Protein AF-B1PID8-F1 (afdb_monomer_lite)

Organism: Cupressus sempervirens (NCBI:txid13469)

Sequence (121 aa):
ITVATVIGHKRNSAGCGSVGLLGIAWSFGGMIFVLVYCTAGISGGHINPAVTFGLFLARKVSFPRAVLYMVAQCLGAICGCGLVKAFQKSFYDRYGGGANTVAPGYSKGVGLGAEIIGTFV

InterPro domains:
  IPR000425 Major intrinsic protein [PF00230] (2-121)
  IPR000425 Major intrinsic protein [PR00783] (28-52)
  IPR000425 Major intrinsic protein [PR00783] (65-84)
  IPR000425 Major intrinsic protein [PR00783] (114-121)
  IPR022357 Major intrinsic protein, conserved site [PS00221] (46-54)
  IPR023271 Aquaporin-like [G3DSA:1.20.1080.10] (1-121)
  IPR023271 Aquaporin-like [SSF81338] (5-121)
  IPR034294 Aquaporin transporter [PTHR45687] (1-121)

Secondary structure (DSSP, 8-state):
-HHHHHHHTTT--SSS---HHHHHHHHHHHHHHHHHHHHHHHH-S--SHHHHHHHHHTTSS-HHHHHHHHHHHHHHHHHHHHHHHHHSHHHHHHHTTT---PPTT--HHHHHHHHHHHHH-

Radius of gyration: 16.65 Å; chains: 1; bounding box: 34×33×44 Å

Structure (mmCIF, N/CA/C/O backbone):
data_AF-B1PID8-F1
#
_entry.id   AF-B1PID8-F1
#
loop_
_atom_site.group_PDB
_atom_site.id
_atom_site.type_symbol
_atom_site.label_atom_id
_atom_site.label_alt_id
_atom_site.label_comp_id
_atom_site.label_asym_id
_atom_site.label_entity_id
_atom_site.label_seq_id
_atom_site.pdbx_PDB_ins_code
_atom_site.Cartn_x
_atom_site.Cartn_y
_atom_site.Cartn_z
_atom_site.occupancy
_atom_site.B_iso_or_equiv
_atom_site.auth_seq_id
_atom_site.auth_comp_id
_atom_site.auth_asym_id
_atom_site.auth_atom_id
_atom_site.pdbx_PDB_model_num
ATOM 1 N N . ILE A 1 1 ? 3.678 10.555 -10.053 1.00 40.53 1 ILE A N 1
ATOM 2 C CA . ILE A 1 1 ? 5.141 10.464 -10.306 1.00 40.53 1 ILE A CA 1
ATOM 3 C C . ILE A 1 1 ? 5.637 9.041 -10.041 1.00 40.53 1 ILE A C 1
ATOM 5 O O . ILE A 1 1 ? 6.083 8.401 -10.978 1.00 40.53 1 ILE A O 1
ATOM 9 N N . THR A 1 2 ? 5.413 8.496 -8.841 1.00 38.69 2 THR A N 1
ATOM 10 C CA . THR A 1 2 ? 5.673 7.100 -8.422 1.00 38.69 2 THR A CA 1
ATOM 11 C C . THR A 1 2 ? 5.342 6.032 -9.470 1.00 38.69 2 THR A C 1
ATOM 13 O O . THR A 1 2 ? 6.167 5.181 -9.788 1.00 38.69 2 THR A O 1
ATOM 16 N N . VAL A 1 3 ? 4.140 6.083 -10.051 1.00 42.28 3 VAL A N 1
ATOM 17 C CA . VAL A 1 3 ? 3.667 4.999 -10.922 1.00 42.28 3 VAL A CA 1
ATOM 18 C C . VAL A 1 3 ? 4.274 5.061 -12.326 1.00 42.28 3 VAL A C 1
ATOM 20 O O . VAL A 1 3 ? 4.613 4.022 -12.884 1.00 42.28 3 VAL A O 1
ATOM 23 N N . ALA A 1 4 ? 4.536 6.262 -12.852 1.00 41.88 4 ALA A N 1
ATOM 24 C CA . ALA A 1 4 ? 5.321 6.422 -14.079 1.00 41.88 4 ALA A CA 1
ATOM 25 C C . ALA A 1 4 ? 6.755 5.889 -13.895 1.00 41.88 4 ALA A C 1
ATOM 27 O O . ALA A 1 4 ? 7.332 5.338 -14.827 1.00 41.88 4 ALA A O 1
ATOM 28 N N . THR A 1 5 ? 7.302 5.972 -12.678 1.00 50.28 5 THR A N 1
ATOM 29 C CA . THR A 1 5 ? 8.612 5.406 -12.350 1.00 50.28 5 THR A CA 1
ATOM 30 C C . THR A 1 5 ? 8.606 3.879 -12.277 1.00 50.28 5 THR A C 1
ATOM 32 O O . THR A 1 5 ? 9.480 3.249 -12.867 1.00 50.28 5 THR A O 1
ATOM 35 N N . VAL A 1 6 ? 7.644 3.266 -11.576 1.00 50.28 6 VAL A N 1
ATOM 36 C CA . VAL A 1 6 ? 7.546 1.794 -11.477 1.00 50.28 6 VAL A CA 1
ATOM 37 C C . VAL A 1 6 ? 7.328 1.178 -12.862 1.00 50.28 6 VAL A C 1
ATOM 39 O O . VAL A 1 6 ? 7.954 0.176 -13.203 1.00 50.28 6 VAL A O 1
ATOM 42 N N . ILE A 1 7 ? 6.502 1.823 -13.690 1.00 52.69 7 ILE A N 1
ATOM 43 C CA . ILE A 1 7 ? 6.244 1.423 -15.079 1.00 52.69 7 ILE A CA 1
ATOM 44 C C . ILE A 1 7 ? 7.475 1.703 -15.966 1.00 52.69 7 ILE A C 1
ATOM 46 O O . ILE A 1 7 ? 7.789 0.912 -16.845 1.00 52.69 7 ILE A O 1
ATOM 50 N N . GLY A 1 8 ? 8.237 2.772 -15.718 1.00 46.19 8 GLY A N 1
ATOM 51 C CA . GLY A 1 8 ? 9.433 3.127 -16.494 1.00 46.19 8 GLY A CA 1
ATOM 52 C C . GLY A 1 8 ? 10.713 2.346 -16.156 1.00 46.19 8 GLY A C 1
ATOM 53 O O . GLY A 1 8 ? 11.679 2.413 -16.918 1.00 46.19 8 GLY A O 1
ATOM 54 N N . HIS A 1 9 ? 10.757 1.603 -15.043 1.00 55.28 9 HIS A N 1
ATOM 55 C CA . HIS A 1 9 ? 11.997 0.969 -14.574 1.00 55.28 9 HIS A CA 1
ATOM 56 C C . HIS A 1 9 ? 12.381 -0.317 -15.314 1.00 55.28 9 HIS A C 1
ATOM 58 O O . HIS A 1 9 ? 13.545 -0.726 -15.291 1.00 55.28 9 HIS A O 1
ATOM 64 N N . LYS A 1 10 ? 11.451 -0.939 -16.047 1.00 54.88 10 LYS A N 1
ATOM 65 C CA . LYS A 1 10 ? 11.801 -1.960 -17.043 1.00 54.88 10 LYS A CA 1
ATOM 66 C C . LYS A 1 10 ? 12.499 -1.273 -18.227 1.00 54.88 10 LYS A C 1
ATOM 68 O O . LYS A 1 10 ? 11.870 -0.995 -19.238 1.00 54.88 10 LYS A O 1
ATOM 73 N N . ARG A 1 11 ? 13.788 -0.953 -18.030 1.00 52.31 11 ARG A N 1
ATOM 74 C CA . ARG A 1 11 ? 14.756 -0.302 -18.936 1.00 52.31 11 ARG A CA 1
ATOM 75 C C . ARG A 1 11 ? 14.113 0.369 -20.150 1.00 52.31 11 ARG A C 1
ATOM 77 O O . ARG A 1 11 ? 14.011 -0.226 -21.221 1.00 52.31 11 ARG A O 1
ATOM 84 N N . ASN A 1 12 ? 13.741 1.634 -19.999 1.00 50.94 12 ASN A N 1
ATOM 85 C CA . ASN A 1 12 ? 13.555 2.487 -21.161 1.00 50.94 12 ASN A CA 1
ATOM 86 C C . ASN A 1 12 ? 14.942 2.985 -21.608 1.00 50.94 12 ASN A C 1
ATOM 88 O O . ASN A 1 12 ? 15.591 3.729 -20.880 1.00 50.94 12 ASN A O 1
ATOM 92 N N . SER A 1 13 ? 15.418 2.549 -22.778 1.00 53.12 13 SER A N 1
ATOM 93 C CA . SER A 1 13 ? 16.707 2.977 -23.362 1.00 53.12 13 SER A CA 1
ATOM 94 C C . SER A 1 13 ? 16.654 4.383 -23.983 1.00 53.12 13 SER A C 1
ATOM 96 O O . SER A 1 13 ? 17.595 4.801 -24.652 1.00 53.12 13 SER A O 1
ATOM 98 N N . ALA A 1 14 ? 15.544 5.105 -23.819 1.00 52.44 14 ALA A N 1
ATOM 99 C CA . ALA A 1 14 ? 15.334 6.423 -24.399 1.00 52.44 14 ALA A CA 1
ATOM 100 C C . ALA A 1 14 ? 15.820 7.523 -23.441 1.00 52.44 14 ALA A C 1
ATOM 102 O O . ALA A 1 14 ? 15.241 7.682 -22.374 1.00 52.44 14 ALA A O 1
ATOM 103 N N . GLY A 1 15 ? 16.861 8.248 -23.869 1.00 48.94 15 GLY A N 1
ATOM 104 C CA . GLY A 1 15 ? 17.440 9.558 -23.486 1.00 48.94 15 GLY A CA 1
ATOM 105 C C . GLY A 1 15 ? 17.084 10.344 -22.208 1.00 48.94 15 GLY A C 1
ATOM 106 O O . GLY A 1 15 ? 17.874 11.201 -21.830 1.00 48.94 15 GLY A O 1
ATOM 107 N N . CYS A 1 16 ? 15.963 10.111 -21.525 1.00 56.88 16 CYS A N 1
ATOM 108 C CA . CYS A 1 16 ? 15.591 10.785 -20.281 1.00 56.88 16 CYS A CA 1
ATOM 109 C C . CYS A 1 16 ? 15.673 9.788 -19.112 1.00 56.88 16 CYS A C 1
ATOM 111 O O . CYS A 1 16 ? 14.981 8.770 -19.104 1.00 56.88 16 CYS A O 1
ATOM 113 N N . GLY A 1 17 ? 16.542 10.052 -18.133 1.00 57.75 17 GLY A N 1
ATOM 114 C CA . GLY A 1 17 ? 16.814 9.127 -17.029 1.00 57.75 17 GLY A CA 1
ATOM 115 C C . GLY A 1 17 ? 15.575 8.807 -16.181 1.00 57.75 17 GLY A C 1
ATOM 116 O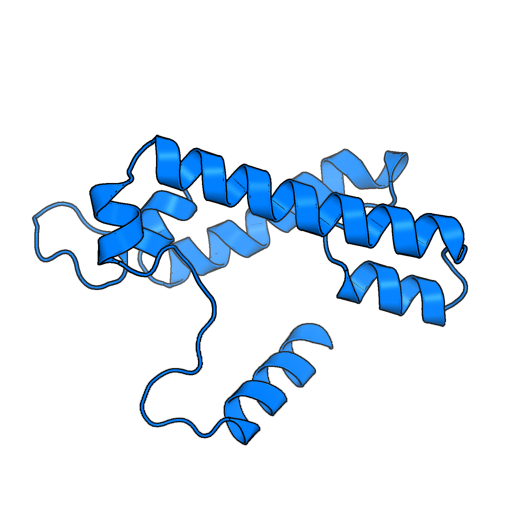 O . GLY A 1 17 ? 14.859 9.702 -15.739 1.00 57.75 17 GLY A O 1
ATOM 117 N N . SER A 1 18 ? 15.338 7.519 -15.916 1.00 66.12 18 SER A N 1
ATOM 118 C CA . SER A 1 18 ? 14.414 7.067 -14.864 1.00 66.12 18 SER A CA 1
ATOM 119 C C . SER A 1 18 ? 14.943 7.505 -13.494 1.00 66.12 18 SER A C 1
ATOM 121 O O . SER A 1 18 ? 16.152 7.492 -13.283 1.00 66.12 18 SER A O 1
ATOM 123 N N . VAL A 1 19 ? 14.076 7.750 -12.502 1.00 74.50 19 VAL A N 1
ATOM 124 C CA . VAL A 1 19 ? 14.516 8.109 -11.128 1.00 74.50 19 VAL A CA 1
ATOM 125 C C . VAL A 1 19 ? 15.171 6.948 -10.338 1.00 74.50 19 VAL A C 1
ATOM 127 O O . VAL A 1 19 ? 15.330 7.018 -9.122 1.00 74.50 19 VAL A O 1
ATOM 130 N N . GLY A 1 20 ? 15.556 5.864 -11.023 1.00 80.00 20 GLY A N 1
ATOM 131 C CA . GLY A 1 20 ? 16.187 4.672 -10.447 1.00 80.00 20 GLY A CA 1
ATOM 132 C C . GLY A 1 20 ? 15.297 3.840 -9.509 1.00 80.00 20 GLY A C 1
ATOM 133 O O . GLY A 1 20 ? 14.183 4.230 -9.162 1.00 80.00 20 GLY A O 1
ATOM 134 N N . LEU A 1 21 ? 15.816 2.683 -9.073 1.00 81.81 21 LEU A N 1
ATOM 135 C CA . LEU A 1 21 ? 15.185 1.833 -8.043 1.00 81.81 21 LEU A CA 1
ATOM 136 C C . LEU A 1 21 ? 15.023 2.575 -6.716 1.00 81.81 21 LEU A C 1
ATOM 138 O O . LEU A 1 21 ? 14.016 2.416 -6.032 1.00 81.81 21 LEU A O 1
ATOM 142 N N . LEU A 1 22 ? 15.994 3.425 -6.380 1.00 82.81 22 LEU A N 1
ATOM 143 C CA . LEU A 1 22 ? 15.956 4.231 -5.167 1.00 82.81 22 LEU A CA 1
ATOM 144 C C . LEU A 1 22 ? 14.777 5.214 -5.179 1.00 82.81 22 LEU A C 1
ATOM 146 O O . LEU A 1 22 ? 14.060 5.315 -4.188 1.00 82.81 22 LEU A O 1
ATOM 150 N N . GLY A 1 23 ? 14.525 5.893 -6.304 1.00 84.62 23 GLY A N 1
ATOM 151 C CA . GLY A 1 23 ? 13.373 6.784 -6.435 1.00 84.62 23 GLY A CA 1
ATOM 152 C C . GLY A 1 23 ? 12.038 6.043 -6.330 1.00 84.62 23 GLY A C 1
ATOM 153 O O . GLY A 1 23 ? 11.089 6.572 -5.755 1.00 84.62 23 GLY A O 1
ATOM 154 N N . ILE A 1 24 ? 11.971 4.794 -6.810 1.00 83.31 24 ILE A N 1
ATOM 155 C CA . ILE A 1 24 ? 10.801 3.926 -6.606 1.00 83.31 24 ILE A CA 1
ATOM 156 C C . ILE A 1 24 ? 10.604 3.644 -5.118 1.00 83.31 24 ILE A C 1
ATOM 158 O O . ILE A 1 24 ? 9.517 3.886 -4.600 1.00 83.31 24 ILE A O 1
ATOM 162 N N . ALA A 1 25 ? 11.643 3.195 -4.413 1.00 86.25 25 ALA A N 1
ATOM 163 C CA . ALA A 1 25 ? 11.556 2.891 -2.985 1.00 86.25 25 ALA A CA 1
ATOM 164 C C . ALA A 1 25 ? 11.090 4.109 -2.165 1.00 86.25 25 ALA A C 1
ATOM 166 O O . ALA A 1 25 ? 10.148 4.005 -1.376 1.00 86.25 25 ALA A O 1
ATOM 167 N N . TRP A 1 26 ? 11.661 5.290 -2.432 1.00 89.25 26 TRP A N 1
ATOM 168 C CA . TRP A 1 26 ? 11.236 6.552 -1.815 1.00 89.25 26 TRP A CA 1
ATOM 169 C C . TRP A 1 26 ? 9.778 6.889 -2.082 1.00 89.25 26 TRP A C 1
ATOM 171 O O . TRP A 1 26 ? 9.086 7.412 -1.215 1.00 89.25 26 TRP A O 1
ATOM 181 N N . SER A 1 27 ? 9.296 6.588 -3.280 1.00 89.19 27 SER A N 1
ATOM 182 C CA . SER A 1 27 ? 7.931 6.907 -3.661 1.00 89.19 27 SER A CA 1
ATOM 183 C C . SER A 1 27 ? 6.884 6.031 -2.957 1.00 89.19 27 SER A C 1
ATOM 185 O O . SER A 1 27 ? 5.781 6.511 -2.710 1.00 89.19 27 SER A O 1
ATOM 187 N N . PHE A 1 28 ? 7.226 4.798 -2.561 1.00 88.88 28 PHE A N 1
ATOM 188 C CA . PHE A 1 28 ? 6.385 3.983 -1.676 1.00 88.88 28 PHE A CA 1
ATOM 189 C C . PHE A 1 28 ? 6.471 4.471 -0.224 1.00 88.88 28 PHE A C 1
ATOM 191 O O . PHE A 1 28 ? 5.451 4.841 0.357 1.00 88.88 28 PHE A O 1
ATOM 198 N N . GLY A 1 29 ? 7.679 4.539 0.348 1.00 89.44 29 GLY A N 1
ATOM 199 C CA . GLY A 1 29 ? 7.867 4.914 1.755 1.00 89.44 29 GLY A CA 1
ATOM 200 C C . GLY A 1 29 ? 7.398 6.338 2.073 1.00 89.44 29 GLY A C 1
ATOM 201 O O . GLY A 1 29 ? 6.685 6.561 3.049 1.00 89.44 29 GLY A O 1
ATOM 202 N N . GLY A 1 30 ? 7.720 7.300 1.207 1.00 93.56 30 GLY A N 1
ATOM 203 C CA . GLY A 1 30 ? 7.324 8.699 1.363 1.00 93.56 30 GLY A CA 1
ATOM 204 C C . GLY A 1 30 ? 5.813 8.909 1.268 1.00 93.56 30 GLY A C 1
ATOM 205 O O . GLY A 1 30 ? 5.254 9.681 2.044 1.00 93.56 30 GLY A O 1
ATOM 206 N N . MET A 1 31 ? 5.122 8.190 0.375 1.00 93.88 31 MET A N 1
ATOM 207 C CA . MET A 1 31 ? 3.661 8.286 0.295 1.00 93.88 31 MET A CA 1
ATOM 208 C C . MET A 1 31 ? 2.978 7.676 1.516 1.00 93.88 31 MET A C 1
ATOM 210 O O . MET A 1 31 ? 2.003 8.251 1.994 1.00 93.88 31 MET A O 1
ATOM 214 N N . ILE A 1 32 ? 3.494 6.566 2.055 1.00 92.75 32 ILE A N 1
ATOM 215 C CA . ILE A 1 32 ? 2.999 6.025 3.327 1.00 92.75 32 ILE A CA 1
ATOM 216 C C . ILE A 1 32 ? 3.204 7.048 4.447 1.00 92.75 32 ILE A C 1
ATOM 218 O O . ILE A 1 32 ? 2.241 7.360 5.138 1.00 92.75 32 ILE A O 1
ATOM 222 N N . PHE A 1 33 ? 4.393 7.645 4.575 1.00 94.88 33 PHE A N 1
ATOM 223 C CA . PHE A 1 33 ? 4.656 8.686 5.575 1.00 94.88 33 PHE A CA 1
ATOM 224 C C . PHE A 1 33 ? 3.632 9.832 5.515 1.00 94.88 33 PHE A C 1
ATOM 226 O O . PHE A 1 33 ? 3.002 10.152 6.524 1.00 94.88 33 PHE A O 1
ATOM 233 N N . VAL A 1 34 ? 3.408 10.403 4.327 1.00 97.06 34 VAL A N 1
ATOM 234 C CA . VAL A 1 34 ? 2.452 11.505 4.136 1.00 97.06 34 VAL A CA 1
ATOM 235 C C . VAL A 1 34 ? 1.022 11.066 4.460 1.00 97.06 34 VAL A C 1
ATOM 237 O O . VAL A 1 34 ? 0.330 11.735 5.224 1.00 97.06 34 VAL A O 1
ATOM 240 N N . LEU A 1 35 ? 0.564 9.939 3.907 1.00 95.25 35 LEU A N 1
ATOM 241 C CA . LEU A 1 35 ? -0.818 9.486 4.082 1.00 95.25 35 LEU A CA 1
ATOM 242 C C . LEU A 1 35 ? -1.115 9.102 5.530 1.00 95.25 35 LEU A C 1
ATOM 244 O O . LEU A 1 35 ? -2.186 9.436 6.038 1.00 95.25 35 LEU A O 1
ATOM 248 N N . VAL A 1 36 ? -0.178 8.438 6.207 1.00 96.12 36 VAL A N 1
ATOM 249 C CA . VAL A 1 36 ? -0.297 8.117 7.632 1.00 96.12 36 VAL A CA 1
ATOM 250 C C . VAL A 1 36 ? -0.384 9.405 8.438 1.00 96.12 36 VAL A C 1
ATOM 252 O O . VAL A 1 36 ? -1.321 9.546 9.217 1.00 96.12 36 VAL A O 1
ATOM 255 N N . TYR A 1 37 ? 0.505 10.376 8.206 1.00 97.06 37 TYR A N 1
ATOM 256 C CA . TYR A 1 37 ? 0.467 11.663 8.905 1.00 97.06 37 TYR A CA 1
ATOM 257 C C . TYR A 1 37 ? -0.887 12.372 8.737 1.00 97.06 37 TYR A C 1
ATOM 259 O O . TYR A 1 37 ? -1.505 12.774 9.721 1.00 97.06 37 TYR A O 1
ATOM 267 N N . CYS A 1 38 ? -1.402 12.450 7.507 1.00 97.00 38 CYS A N 1
ATOM 268 C CA . CYS A 1 38 ? -2.686 13.091 7.224 1.00 97.00 38 CYS A CA 1
ATOM 269 C C . CYS A 1 38 ? -3.890 12.352 7.830 1.00 97.00 38 CYS A C 1
ATOM 271 O O . CYS A 1 38 ? -4.900 12.977 8.144 1.00 97.00 38 CYS A O 1
ATOM 273 N N . THR A 1 39 ? -3.822 11.025 7.964 1.00 95.56 39 THR A N 1
ATOM 274 C CA . THR A 1 39 ? -4.982 10.196 8.336 1.00 95.56 39 THR A CA 1
ATOM 275 C C . THR A 1 39 ? -4.901 9.601 9.741 1.00 95.56 39 THR A C 1
ATOM 277 O O . THR A 1 39 ? -5.869 8.965 10.172 1.00 95.56 39 THR A O 1
ATOM 280 N N . ALA A 1 40 ? -3.807 9.827 10.476 1.00 93.75 40 ALA A N 1
ATOM 281 C CA . ALA A 1 40 ? -3.574 9.289 11.815 1.00 93.75 40 ALA A CA 1
ATOM 282 C C . ALA A 1 40 ? -4.697 9.666 12.791 1.00 93.75 40 ALA A C 1
ATOM 284 O O . ALA A 1 40 ? -5.293 8.783 13.403 1.00 93.75 40 ALA A O 1
ATOM 285 N N . GLY A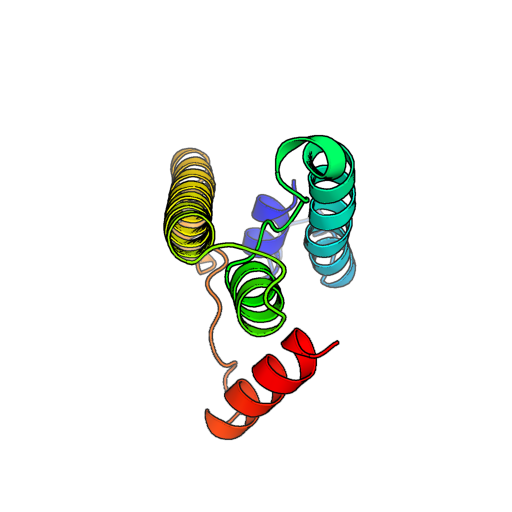 1 41 ? -5.055 10.952 12.872 1.00 94.50 41 GLY A N 1
ATOM 286 C CA . GLY A 1 41 ? -6.102 11.444 13.779 1.00 94.50 41 GLY A CA 1
ATOM 287 C C . GLY A 1 41 ? -7.537 11.074 13.381 1.00 94.50 41 GLY A C 1
ATOM 288 O O . GLY A 1 41 ? -8.451 11.244 14.179 1.00 94.50 41 GLY A O 1
ATOM 289 N N . ILE A 1 42 ? -7.746 10.568 12.161 1.00 96.06 42 ILE A N 1
ATOM 290 C CA . ILE A 1 42 ? -9.081 10.265 11.622 1.00 96.06 42 ILE A CA 1
ATOM 291 C C . ILE A 1 42 ? -9.331 8.756 11.595 1.00 96.06 42 ILE A C 1
ATOM 293 O O . ILE A 1 42 ? -10.305 8.252 12.153 1.00 96.06 42 ILE A O 1
ATOM 297 N N . SER A 1 43 ? -8.440 8.013 10.937 1.00 92.56 43 SER A N 1
ATOM 298 C CA . SER A 1 43 ? -8.605 6.580 10.680 1.00 92.56 43 SER A CA 1
ATOM 299 C C . SER A 1 43 ? -7.636 5.697 11.466 1.00 92.56 43 SER A C 1
ATOM 301 O O . SER A 1 43 ? -7.833 4.483 11.479 1.00 92.56 43 SER A O 1
ATOM 303 N N . GLY A 1 44 ? -6.614 6.276 12.105 1.00 92.25 44 GLY A N 1
ATOM 304 C CA . GLY A 1 44 ? -5.472 5.550 12.669 1.00 92.25 44 GLY A CA 1
ATOM 305 C C . GLY A 1 44 ? -4.329 5.332 11.672 1.00 92.25 44 GLY A C 1
ATOM 306 O O . GLY A 1 44 ? -3.303 4.778 12.046 1.00 92.25 44 GLY A O 1
ATOM 307 N N . GLY A 1 45 ? -4.485 5.759 10.412 1.00 94.25 45 GLY A N 1
ATOM 308 C CA . GLY A 1 45 ? -3.415 5.728 9.414 1.00 94.25 45 GLY A CA 1
ATOM 309 C C . GLY A 1 45 ? -2.975 4.326 9.000 1.00 94.25 45 GLY A C 1
ATOM 310 O O . GLY A 1 45 ? -1.793 4.095 8.803 1.00 94.25 45 GLY A O 1
ATOM 311 N N . HIS A 1 46 ? -3.895 3.364 8.877 1.00 95.81 46 HIS A N 1
ATOM 312 C CA . HIS A 1 46 ? -3.485 1.981 8.604 1.00 95.81 46 HIS A CA 1
ATOM 313 C C . HIS A 1 46 ? -2.963 1.783 7.177 1.00 95.81 46 HIS A C 1
ATOM 315 O O . HIS A 1 46 ? -1.931 1.148 7.007 1.00 95.81 46 HIS A O 1
ATOM 321 N N . ILE A 1 47 ? -3.704 2.269 6.165 1.00 93.50 47 ILE A N 1
ATOM 322 C CA . ILE A 1 47 ? -3.386 2.250 4.713 1.00 93.50 47 ILE A CA 1
ATOM 323 C C . ILE A 1 47 ? -3.000 0.859 4.130 1.00 93.50 47 ILE A C 1
ATOM 325 O O . ILE A 1 47 ? -2.766 0.720 2.935 1.00 93.50 47 ILE A O 1
ATOM 329 N N . ASN A 1 48 ? -3.004 -0.196 4.948 1.00 95.94 48 ASN A N 1
ATOM 330 C CA . ASN A 1 48 ? -2.528 -1.536 4.640 1.00 95.94 48 ASN A CA 1
ATOM 331 C C . ASN A 1 48 ? -3.382 -2.589 5.391 1.00 95.94 48 ASN A C 1
ATOM 333 O O . ASN A 1 48 ? -3.554 -2.486 6.619 1.00 95.94 48 ASN A O 1
ATOM 337 N N . PRO A 1 49 ? -3.894 -3.621 4.689 1.00 96.00 49 PRO A N 1
ATOM 338 C CA . PRO A 1 49 ? -4.628 -4.720 5.308 1.00 96.00 49 PRO A CA 1
ATOM 339 C C . PRO A 1 49 ? -3.829 -5.484 6.369 1.00 96.00 49 PRO A C 1
ATOM 341 O O . PRO A 1 49 ? -4.390 -5.807 7.412 1.00 96.00 49 PRO A O 1
ATOM 344 N N . ALA A 1 50 ? -2.528 -5.717 6.166 1.00 96.12 50 ALA A N 1
ATOM 345 C CA . ALA A 1 50 ? -1.669 -6.417 7.127 1.00 96.12 50 ALA A CA 1
ATOM 346 C C . ALA A 1 50 ? -1.513 -5.631 8.439 1.00 96.12 50 ALA A C 1
ATOM 348 O O . ALA A 1 50 ? -1.650 -6.203 9.519 1.00 96.12 50 ALA A O 1
ATOM 349 N N . VAL A 1 51 ? -1.338 -4.307 8.357 1.00 97.19 51 VAL A N 1
ATOM 350 C CA . VAL A 1 51 ? -1.300 -3.416 9.535 1.00 97.19 51 VAL A CA 1
ATOM 351 C C . VAL A 1 51 ? -2.643 -3.435 10.264 1.00 97.19 51 VAL A C 1
ATOM 353 O O . VAL A 1 51 ? -2.701 -3.594 11.483 1.00 97.19 51 VAL A O 1
ATOM 356 N N . THR A 1 52 ? -3.744 -3.337 9.513 1.00 97.12 52 THR A N 1
ATOM 357 C CA . THR A 1 52 ? -5.102 -3.409 10.075 1.00 97.12 52 THR A CA 1
ATOM 358 C C . THR A 1 52 ? -5.342 -4.741 10.781 1.00 97.12 52 THR A C 1
ATOM 360 O O . THR A 1 52 ? -5.898 -4.764 11.879 1.00 97.12 52 THR A O 1
ATOM 363 N N . PHE A 1 53 ? -4.902 -5.843 10.175 1.00 97.06 53 PHE A N 1
ATOM 364 C CA . PHE A 1 53 ? -5.024 -7.180 10.737 1.00 97.06 53 PHE A CA 1
ATOM 365 C C . PHE A 1 53 ? -4.164 -7.355 11.992 1.00 97.06 53 PHE A C 1
ATOM 367 O O . PHE A 1 53 ? -4.663 -7.846 12.999 1.00 97.06 53 PHE A O 1
ATOM 374 N N . GLY A 1 54 ? -2.915 -6.883 11.985 1.00 96.88 54 GLY A N 1
ATOM 375 C CA . GLY A 1 54 ? -2.042 -6.909 13.161 1.00 96.88 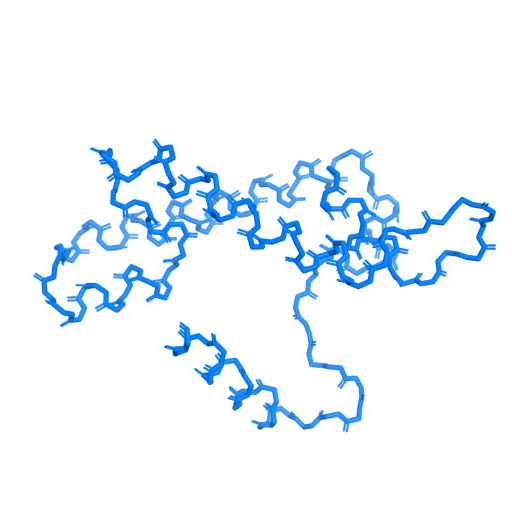54 GLY A CA 1
ATOM 376 C C . GLY A 1 54 ? -2.636 -6.141 14.345 1.00 96.88 54 GLY A C 1
ATOM 377 O O . GLY A 1 54 ? -2.673 -6.647 15.465 1.00 96.88 54 GLY A O 1
ATOM 378 N N . LEU A 1 55 ? -3.198 -4.953 14.098 1.00 96.69 55 LEU A N 1
ATOM 379 C CA . LEU A 1 55 ? -3.879 -4.166 15.132 1.00 96.69 55 LEU A CA 1
ATOM 380 C C . LEU A 1 55 ? -5.190 -4.810 15.604 1.00 96.69 55 LEU A C 1
ATOM 382 O O . LEU A 1 55 ? -5.536 -4.700 16.781 1.00 96.69 55 LEU A O 1
ATOM 386 N N . PHE A 1 56 ? -5.905 -5.504 14.719 1.00 97.62 56 PHE A N 1
ATOM 387 C CA . PHE A 1 56 ? -7.059 -6.320 15.092 1.00 97.62 56 PHE A CA 1
ATOM 388 C C . PHE A 1 56 ? -6.657 -7.478 16.020 1.00 97.62 56 PHE A C 1
ATOM 390 O O . PHE A 1 56 ? -7.263 -7.640 17.079 1.00 97.62 56 PHE A O 1
A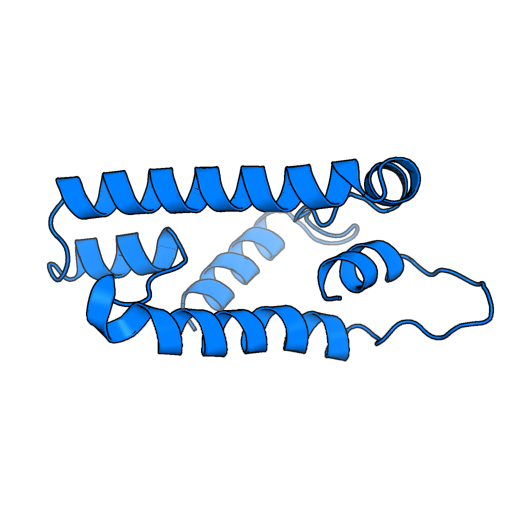TOM 397 N N . LEU A 1 57 ? -5.595 -8.224 15.692 1.00 97.31 57 LEU A N 1
ATOM 398 C CA . LEU A 1 57 ? -5.054 -9.290 16.547 1.00 97.31 57 LEU A CA 1
ATOM 399 C C . LEU A 1 57 ? -4.561 -8.753 17.897 1.00 97.31 57 LEU A C 1
ATOM 401 O O . LEU A 1 57 ? -4.769 -9.383 18.932 1.00 97.31 57 LEU A O 1
ATOM 405 N N . ALA A 1 58 ? -3.995 -7.546 17.906 1.00 97.50 58 ALA A N 1
ATOM 406 C CA . ALA A 1 58 ? -3.624 -6.823 19.120 1.00 97.50 58 ALA A CA 1
ATOM 407 C C . ALA A 1 58 ? -4.827 -6.231 19.888 1.00 97.50 58 ALA A C 1
ATOM 409 O O . ALA A 1 58 ? -4.628 -5.499 20.856 1.00 97.50 58 ALA A O 1
ATOM 410 N N . ARG A 1 59 ? -6.070 -6.510 19.460 1.00 96.00 59 ARG A N 1
ATOM 411 C CA . ARG A 1 59 ? -7.330 -6.005 20.040 1.00 96.00 59 ARG A CA 1
ATOM 412 C C . ARG A 1 59 ? -7.441 -4.477 20.084 1.00 96.00 59 ARG A C 1
ATOM 414 O O . ARG A 1 59 ? -8.174 -3.928 20.900 1.00 96.00 59 ARG A O 1
ATOM 421 N N . LYS A 1 60 ? -6.743 -3.780 19.186 1.00 95.94 60 LYS A N 1
ATOM 422 C CA . LYS A 1 60 ? -6.793 -2.314 19.047 1.00 95.94 60 LYS A CA 1
ATOM 423 C C . LYS A 1 60 ? -7.853 -1.838 18.052 1.00 95.94 60 LYS A C 1
ATOM 425 O O . LYS A 1 60 ? -8.134 -0.647 17.973 1.00 95.94 60 LYS A O 1
ATOM 430 N N . VAL A 1 61 ? -8.438 -2.755 17.283 1.00 96.44 61 VAL A N 1
ATOM 431 C CA . VAL A 1 61 ? -9.437 -2.472 16.243 1.00 96.44 61 VAL A CA 1
ATOM 432 C C . VAL A 1 61 ? -10.563 -3.488 16.377 1.00 96.44 61 VAL A C 1
ATOM 434 O O . VAL A 1 61 ? -10.302 -4.672 16.569 1.00 96.44 61 VAL A O 1
ATOM 437 N N . SER A 1 62 ? -11.818 -3.050 16.276 1.00 96.62 62 SER A N 1
ATOM 438 C CA . SER A 1 62 ? -12.966 -3.961 16.296 1.00 96.62 62 SER A CA 1
ATOM 439 C C . SER A 1 62 ? -13.077 -4.751 14.989 1.00 96.62 62 SER A C 1
ATOM 441 O O . SER A 1 62 ? -12.703 -4.261 13.923 1.00 96.62 62 SER A O 1
ATOM 443 N N . PHE A 1 63 ? -13.638 -5.961 15.051 1.00 96.19 63 PHE A N 1
ATOM 444 C CA . PHE A 1 63 ? -13.797 -6.821 13.873 1.00 96.19 63 PHE A CA 1
ATOM 445 C C . PHE A 1 63 ? -14.531 -6.136 12.699 1.00 96.19 63 PHE A C 1
ATOM 447 O O . PHE A 1 63 ? -13.982 -6.138 11.595 1.00 96.19 63 PHE A O 1
ATOM 454 N N . PRO A 1 64 ? -15.688 -5.461 12.894 1.00 96.88 64 PRO A N 1
ATOM 455 C CA . PRO A 1 64 ? -16.375 -4.800 11.783 1.00 96.88 64 PRO A CA 1
ATOM 456 C C . PRO A 1 64 ? -15.520 -3.701 11.144 1.00 96.88 64 PRO A C 1
ATOM 458 O O . PRO A 1 64 ? -15.466 -3.580 9.922 1.00 96.88 64 PRO A O 1
ATOM 461 N N . ARG A 1 65 ? -14.792 -2.929 11.964 1.00 96.12 65 ARG A N 1
ATOM 462 C CA . ARG A 1 65 ? -13.903 -1.868 11.479 1.00 96.12 65 ARG A CA 1
ATOM 463 C C . ARG A 1 65 ? -12.729 -2.443 10.693 1.00 96.12 65 ARG A C 1
ATOM 465 O O . ARG A 1 65 ? -12.389 -1.894 9.652 1.00 96.12 65 ARG A O 1
ATOM 472 N N . ALA A 1 66 ? -12.150 -3.552 11.152 1.00 97.19 66 ALA A N 1
ATOM 473 C CA . ALA A 1 66 ? -11.057 -4.226 10.460 1.00 97.19 66 ALA A CA 1
ATOM 474 C C . ALA A 1 66 ? -11.479 -4.697 9.059 1.00 97.19 66 ALA A C 1
ATOM 476 O O . ALA A 1 66 ? -10.790 -4.398 8.087 1.00 97.19 66 ALA A O 1
ATOM 477 N N . VAL A 1 67 ? -12.640 -5.349 8.938 1.00 97.94 67 VAL A N 1
ATOM 478 C CA . VAL A 1 67 ? -13.166 -5.814 7.644 1.00 97.94 67 VAL A CA 1
ATOM 479 C C . VAL A 1 67 ? -13.448 -4.639 6.705 1.00 97.94 67 VAL A C 1
ATOM 481 O O . VAL A 1 67 ? -12.986 -4.643 5.565 1.00 97.94 67 VAL A O 1
ATOM 484 N N . LEU A 1 68 ? -14.146 -3.602 7.185 1.00 97.88 68 LEU A N 1
ATOM 485 C CA . LEU A 1 68 ? -14.443 -2.412 6.379 1.00 97.88 68 LEU A CA 1
ATOM 486 C C . LEU A 1 68 ? -13.168 -1.713 5.897 1.00 97.88 68 LEU A C 1
ATOM 488 O O . LEU A 1 68 ? -13.099 -1.281 4.749 1.00 97.88 68 LEU A O 1
ATOM 492 N N . TYR A 1 69 ? -12.145 -1.637 6.748 1.00 97.62 69 TYR A N 1
ATOM 493 C CA . TYR A 1 69 ? -10.857 -1.055 6.389 1.00 97.62 69 TYR A CA 1
ATOM 494 C C . TYR A 1 69 ? -10.156 -1.852 5.294 1.00 97.62 69 TYR A C 1
ATOM 496 O O . TYR A 1 69 ? -9.703 -1.252 4.324 1.00 97.62 69 TYR A O 1
ATOM 504 N N . MET A 1 70 ? -10.095 -3.181 5.409 1.00 97.94 70 MET A N 1
ATOM 505 C CA . MET A 1 70 ? -9.453 -4.026 4.397 1.00 97.94 70 MET A CA 1
ATOM 506 C C . MET A 1 70 ? -10.163 -3.919 3.045 1.00 97.94 70 MET A C 1
ATOM 508 O O . MET A 1 70 ? -9.506 -3.775 2.017 1.00 97.94 70 MET A O 1
ATOM 512 N N . VAL A 1 71 ? -11.500 -3.906 3.039 1.00 98.12 71 VAL A N 1
ATOM 513 C CA . VAL A 1 71 ? -12.283 -3.698 1.811 1.00 98.12 71 VAL A CA 1
ATOM 514 C C . VAL A 1 71 ? -12.001 -2.317 1.218 1.00 98.12 71 VAL A C 1
ATOM 516 O O . VAL A 1 71 ? -11.679 -2.219 0.035 1.00 98.12 71 VAL A O 1
ATOM 519 N N . ALA A 1 72 ? -12.052 -1.254 2.025 1.00 97.69 72 ALA A N 1
ATOM 520 C CA . ALA A 1 72 ? -11.781 0.107 1.562 1.00 97.69 72 ALA A CA 1
ATOM 521 C C . ALA A 1 72 ? -10.353 0.268 1.010 1.00 97.69 72 ALA A C 1
ATOM 523 O O . ALA A 1 72 ? -10.161 0.906 -0.024 1.00 97.69 72 ALA A O 1
ATOM 524 N N . GLN A 1 73 ? -9.357 -0.343 1.658 1.00 97.12 73 GLN A N 1
ATOM 525 C CA . GLN A 1 73 ? -7.958 -0.337 1.219 1.00 97.12 73 GLN A CA 1
ATOM 526 C C . GLN A 1 73 ? -7.795 -1.043 -0.133 1.00 97.12 73 GLN A C 1
ATOM 528 O O . GLN A 1 73 ? -7.186 -0.482 -1.045 1.00 97.12 73 GLN A O 1
ATOM 533 N N . CYS A 1 74 ? -8.386 -2.229 -0.300 1.00 96.88 74 CYS A N 1
ATOM 534 C CA . CYS A 1 74 ? -8.351 -2.964 -1.565 1.00 96.88 74 CYS A CA 1
ATOM 535 C C . CYS A 1 74 ? -9.061 -2.204 -2.695 1.00 96.88 74 CYS A C 1
ATOM 537 O O . CYS A 1 74 ? -8.518 -2.093 -3.793 1.00 96.88 74 CYS A O 1
ATOM 539 N N . LEU A 1 75 ? -10.240 -1.630 -2.430 1.00 97.75 75 LEU A N 1
ATOM 540 C CA . LEU A 1 75 ? -10.967 -0.822 -3.413 1.00 97.75 75 LEU A CA 1
ATOM 541 C C . LEU A 1 75 ? -10.176 0.429 -3.811 1.00 97.75 75 LEU A C 1
ATOM 543 O O . LEU A 1 75 ? -10.044 0.716 -4.998 1.00 97.75 75 LEU A O 1
ATOM 547 N N . GLY A 1 76 ? -9.590 1.137 -2.843 1.00 95.62 76 GLY A N 1
ATOM 548 C CA . GLY A 1 76 ? -8.732 2.292 -3.103 1.00 95.62 76 GLY A CA 1
ATOM 549 C C . GLY A 1 76 ? -7.513 1.938 -3.960 1.00 95.62 76 GLY A C 1
ATOM 550 O O . GLY A 1 76 ? -7.208 2.655 -4.914 1.00 95.62 76 GLY A O 1
ATOM 551 N N . ALA A 1 77 ? -6.860 0.804 -3.682 1.00 94.31 77 ALA A N 1
ATOM 552 C CA . ALA A 1 77 ? -5.740 0.305 -4.480 1.00 94.31 77 ALA A CA 1
ATOM 553 C C . ALA A 1 77 ? -6.157 -0.015 -5.927 1.00 94.31 77 ALA A C 1
ATOM 555 O O . ALA A 1 77 ? -5.474 0.395 -6.867 1.00 94.31 77 ALA A O 1
ATOM 556 N N . ILE A 1 78 ? -7.304 -0.679 -6.122 1.00 95.50 78 ILE A N 1
ATOM 557 C CA . ILE A 1 78 ? -7.856 -0.973 -7.455 1.00 95.50 78 ILE A CA 1
ATOM 558 C C . ILE A 1 78 ? -8.155 0.326 -8.213 1.00 95.50 78 ILE A C 1
ATOM 560 O O . ILE A 1 78 ? -7.731 0.470 -9.360 1.00 95.50 78 ILE A O 1
ATOM 564 N N . CYS A 1 79 ? -8.826 1.291 -7.577 1.00 95.81 79 CYS A N 1
ATOM 565 C CA . CYS A 1 79 ? -9.126 2.593 -8.175 1.00 95.81 79 CYS A CA 1
ATOM 566 C C . CYS A 1 79 ? -7.851 3.351 -8.569 1.00 95.81 79 CYS A C 1
ATOM 568 O O . CYS A 1 79 ? -7.762 3.873 -9.681 1.00 95.81 79 CYS A O 1
ATOM 570 N N . GLY A 1 80 ? -6.840 3.371 -7.695 1.00 93.31 80 GLY A N 1
ATOM 571 C CA . GLY A 1 80 ? -5.550 4.007 -7.967 1.00 93.31 80 GLY A CA 1
ATOM 572 C C . GLY A 1 80 ? -4.828 3.381 -9.163 1.00 93.31 80 GLY A C 1
ATOM 573 O O . GLY A 1 80 ? -4.418 4.093 -10.081 1.00 93.31 80 GLY A O 1
ATOM 574 N N . CYS A 1 81 ? -4.728 2.050 -9.205 1.00 91.31 81 CYS A N 1
ATOM 575 C CA . CYS A 1 81 ? -4.153 1.325 -10.342 1.00 91.31 81 CYS A CA 1
ATOM 576 C C . CYS A 1 81 ? -4.951 1.546 -11.637 1.00 91.31 81 CYS A C 1
ATOM 578 O O . CYS A 1 81 ? -4.365 1.740 -12.704 1.00 91.31 81 CYS A O 1
ATOM 580 N N . GLY A 1 82 ? -6.284 1.560 -11.548 1.00 92.88 82 GLY A N 1
ATOM 581 C CA . GLY A 1 82 ? -7.178 1.824 -12.674 1.00 92.88 82 GLY A CA 1
ATOM 582 C C . GLY A 1 82 ? -6.969 3.213 -13.277 1.00 92.88 82 GLY A C 1
ATOM 583 O O . GLY A 1 82 ? -6.859 3.337 -14.496 1.00 92.88 82 GLY A O 1
ATOM 584 N N . LEU A 1 83 ? -6.822 4.243 -12.438 1.00 94.25 83 LEU A N 1
ATOM 585 C CA . LEU A 1 83 ? -6.559 5.614 -12.884 1.00 94.25 83 LEU A CA 1
ATOM 586 C C . LEU A 1 83 ? -5.231 5.726 -13.646 1.00 94.25 83 LEU A C 1
ATOM 588 O O . LEU A 1 83 ? -5.154 6.367 -14.692 1.00 94.25 83 LEU A O 1
ATOM 592 N N . VAL A 1 84 ? -4.188 5.045 -13.169 1.00 89.25 84 VAL A N 1
ATOM 593 C CA . VAL A 1 84 ? -2.891 4.994 -13.859 1.00 89.25 84 VAL A CA 1
ATOM 594 C C . VAL A 1 84 ? -3.040 4.334 -15.227 1.00 89.25 84 VAL A C 1
ATOM 596 O O . VAL A 1 84 ? -2.545 4.861 -16.228 1.00 89.25 84 VAL A O 1
ATOM 599 N N . LYS A 1 85 ? -3.728 3.188 -15.287 1.00 89.44 85 LYS A N 1
ATOM 600 C CA . LYS A 1 85 ? -3.979 2.494 -16.551 1.00 89.44 85 LYS A CA 1
ATOM 601 C C . LYS A 1 85 ? -4.778 3.365 -17.520 1.00 89.44 85 LYS A C 1
ATOM 603 O O . LYS A 1 85 ? -4.501 3.325 -18.714 1.00 89.44 85 LYS A O 1
ATOM 608 N N . ALA A 1 86 ? -5.720 4.171 -17.031 1.00 94.12 86 ALA A N 1
ATOM 609 C CA . ALA A 1 86 ? -6.470 5.108 -17.862 1.00 94.12 86 ALA A CA 1
ATOM 610 C C . ALA A 1 86 ? -5.565 6.185 -18.485 1.00 94.12 86 ALA A C 1
ATOM 612 O O . ALA A 1 86 ? -5.714 6.498 -19.662 1.00 94.12 86 ALA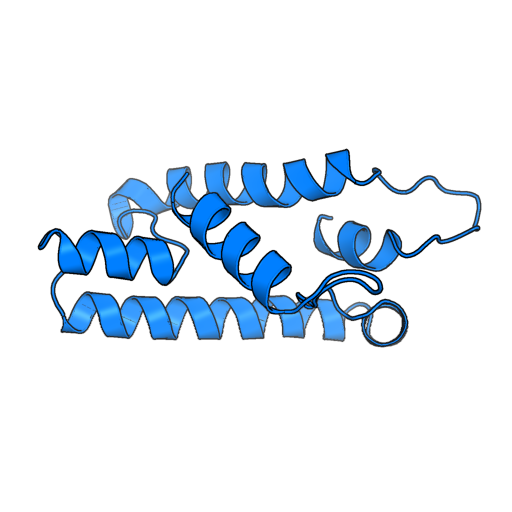 A O 1
ATOM 613 N N . PHE A 1 87 ? -4.588 6.706 -17.736 1.00 90.50 87 PHE A N 1
ATOM 614 C CA . PHE A 1 87 ? -3.671 7.736 -18.239 1.00 90.50 87 PHE A CA 1
ATOM 615 C C . PHE A 1 87 ? -2.610 7.209 -19.207 1.00 90.50 87 PHE A C 1
ATOM 617 O O . PHE A 1 87 ? -2.240 7.908 -20.147 1.00 90.50 87 PHE A O 1
ATOM 624 N N . GLN A 1 88 ? -2.087 6.001 -18.990 1.00 88.69 88 GLN A N 1
ATOM 625 C CA . GLN A 1 88 ? -0.969 5.472 -19.780 1.00 88.69 88 GLN A CA 1
ATOM 626 C C . GLN A 1 88 ? -1.155 3.996 -20.139 1.00 88.69 88 GLN A C 1
ATOM 628 O O . GLN A 1 88 ? -0.265 3.179 -19.916 1.00 88.69 88 GLN A O 1
ATOM 633 N N . LYS A 1 89 ? -2.305 3.636 -20.722 1.00 89.50 89 LYS A N 1
ATOM 634 C CA . LYS A 1 89 ? -2.696 2.235 -20.968 1.00 89.50 89 LYS A CA 1
ATOM 635 C C . LYS A 1 89 ? -1.623 1.395 -21.670 1.00 89.50 89 LYS A C 1
ATOM 637 O O . LYS A 1 89 ? -1.321 0.292 -21.222 1.00 89.50 89 LYS A O 1
ATOM 642 N N . SER A 1 90 ? -1.050 1.901 -22.763 1.00 88.50 90 SER A N 1
ATOM 643 C CA . SER A 1 90 ? -0.053 1.171 -23.562 1.00 88.50 90 SER A CA 1
ATOM 644 C C . SER A 1 90 ? 1.225 0.877 -22.771 1.00 88.50 90 SER A C 1
ATOM 646 O O . SER A 1 90 ? 1.721 -0.248 -22.792 1.00 88.50 90 SER A O 1
ATOM 648 N N . PHE A 1 91 ? 1.734 1.863 -22.032 1.00 86.06 91 PHE A N 1
ATOM 649 C CA . PHE A 1 91 ? 2.904 1.712 -21.166 1.00 86.06 91 PHE A CA 1
ATOM 650 C C . PHE A 1 91 ? 2.588 0.820 -19.959 1.00 86.06 91 PHE A C 1
ATOM 652 O O . PHE A 1 91 ? 3.366 -0.073 -19.634 1.00 86.06 91 PHE A O 1
ATOM 659 N N . TYR A 1 92 ? 1.421 1.002 -19.341 1.00 86.25 92 TYR A N 1
ATOM 660 C CA . TYR A 1 92 ? 0.959 0.196 -18.216 1.00 86.25 92 TYR A CA 1
ATOM 661 C C . TYR A 1 92 ? 0.975 -1.301 -18.552 1.00 86.25 92 TYR A C 1
ATOM 663 O O . TYR A 1 92 ? 1.615 -2.083 -17.848 1.00 86.25 92 TYR A O 1
ATOM 671 N N . ASP A 1 93 ? 0.340 -1.683 -19.665 1.00 89.06 93 ASP A N 1
ATOM 672 C CA . ASP A 1 93 ? 0.254 -3.081 -20.092 1.00 89.06 93 ASP A CA 1
ATOM 673 C C . ASP A 1 93 ? 1.642 -3.622 -20.517 1.00 89.06 93 ASP A C 1
ATOM 675 O O . ASP A 1 93 ? 2.001 -4.748 -20.172 1.00 89.06 93 ASP A O 1
ATOM 679 N N . ARG A 1 94 ? 2.476 -2.813 -21.193 1.00 86.12 94 ARG A N 1
ATOM 680 C CA . ARG A 1 94 ? 3.808 -3.230 -21.676 1.00 86.12 94 ARG A CA 1
ATOM 681 C C . ARG A 1 94 ? 4.820 -3.484 -20.557 1.00 86.12 94 ARG A C 1
ATOM 683 O O . ARG A 1 94 ? 5.634 -4.401 -20.665 1.00 86.12 94 ARG A O 1
ATOM 690 N N . TYR A 1 95 ? 4.808 -2.675 -19.500 1.00 83.00 95 TYR A N 1
ATOM 691 C CA . TYR A 1 95 ? 5.840 -2.724 -18.459 1.00 83.00 95 TYR A CA 1
ATOM 692 C C . TYR A 1 95 ? 5.414 -3.467 -17.183 1.00 83.00 95 TYR A C 1
ATOM 694 O O . TYR A 1 95 ? 6.161 -3.503 -16.207 1.00 83.00 95 TYR A O 1
ATOM 702 N N . GLY A 1 96 ? 4.268 -4.154 -17.211 1.00 84.12 96 GLY A N 1
ATOM 703 C CA . GLY A 1 96 ? 3.811 -5.034 -16.129 1.00 84.12 96 GLY A CA 1
ATOM 704 C C . GLY A 1 96 ? 2.956 -4.351 -15.061 1.00 84.12 96 GLY A C 1
ATOM 705 O O . GLY A 1 96 ? 2.712 -4.950 -14.018 1.00 84.12 96 GLY A O 1
ATOM 706 N N . GLY A 1 97 ? 2.510 -3.113 -15.296 1.00 84.75 97 GLY A N 1
ATOM 707 C CA . GLY A 1 97 ? 1.457 -2.454 -14.513 1.00 84.75 97 GLY A CA 1
ATOM 708 C C . GLY A 1 97 ? 1.751 -2.203 -13.031 1.00 84.75 97 GLY A C 1
ATOM 709 O O . GLY A 1 97 ? 0.831 -1.874 -12.287 1.00 84.75 97 GLY A O 1
ATOM 710 N N . GLY A 1 98 ? 3.003 -2.370 -12.589 1.00 85.00 98 GLY A N 1
ATOM 711 C CA . GLY A 1 98 ? 3.372 -2.303 -11.172 1.00 85.00 98 GLY A CA 1
ATOM 712 C C . GLY A 1 98 ? 2.879 -3.491 -10.339 1.00 85.00 98 GLY A C 1
ATOM 713 O O . GLY A 1 98 ? 2.733 -3.358 -9.129 1.00 85.00 98 GLY A O 1
ATOM 714 N N . ALA A 1 99 ? 2.597 -4.634 -10.970 1.00 88.31 99 ALA A N 1
ATOM 715 C CA . ALA A 1 99 ? 2.171 -5.839 -10.269 1.00 88.31 99 ALA A CA 1
ATOM 716 C C . ALA A 1 99 ? 3.341 -6.537 -9.553 1.00 88.31 99 ALA A C 1
ATOM 718 O O . ALA A 1 99 ? 4.425 -6.699 -10.119 1.00 88.31 99 ALA A O 1
ATOM 719 N N . ASN A 1 100 ? 3.091 -7.017 -8.333 1.00 87.62 100 ASN A N 1
ATOM 720 C CA . ASN A 1 100 ? 4.055 -7.808 -7.571 1.00 87.62 100 ASN A CA 1
ATOM 721 C C . ASN A 1 100 ? 4.142 -9.231 -8.137 1.00 87.62 100 ASN A C 1
ATOM 723 O O . ASN A 1 100 ? 3.144 -9.948 -8.219 1.00 87.62 100 ASN A O 1
ATOM 727 N N . THR A 1 101 ? 5.348 -9.656 -8.509 1.00 87.62 101 THR A N 1
ATOM 728 C CA . THR A 1 101 ? 5.621 -11.007 -9.015 1.00 87.62 101 THR A CA 1
ATOM 729 C C . THR A 1 101 ? 6.971 -11.493 -8.509 1.00 87.62 101 THR A C 1
ATOM 731 O O . THR A 1 101 ? 7.908 -10.705 -8.419 1.00 87.62 101 THR A O 1
ATOM 734 N N . VAL A 1 102 ? 7.107 -12.797 -8.256 1.00 87.94 102 VAL A N 1
ATOM 735 C CA . VAL A 1 102 ? 8.415 -13.394 -7.940 1.00 87.94 102 VAL A CA 1
ATOM 736 C C . VAL A 1 102 ? 9.321 -13.291 -9.167 1.00 87.94 102 VAL A C 1
ATOM 738 O O . VAL A 1 102 ? 8.963 -13.791 -10.236 1.00 87.94 102 VAL A O 1
ATOM 741 N N . ALA A 1 103 ? 10.470 -12.634 -9.006 1.00 85.94 103 ALA A N 1
ATOM 742 C CA . ALA A 1 103 ? 11.430 -12.438 -10.084 1.00 85.94 103 ALA A CA 1
ATOM 743 C C . ALA A 1 103 ? 11.985 -13.784 -10.599 1.00 85.94 103 ALA A C 1
ATOM 745 O O . ALA A 1 103 ? 12.160 -14.719 -9.809 1.00 85.94 103 ALA A O 1
ATOM 746 N N . PRO A 1 104 ? 12.287 -13.901 -11.908 1.00 87.06 104 PRO A N 1
ATOM 747 C CA . PRO A 1 104 ? 12.933 -15.090 -12.456 1.00 87.06 104 PRO A CA 1
ATOM 748 C C . PRO A 1 104 ? 14.227 -15.421 -11.704 1.00 87.06 104 PRO A C 1
ATOM 750 O O . PRO A 1 104 ? 14.989 -14.522 -11.357 1.00 87.06 104 PRO A O 1
ATOM 753 N N . GLY A 1 105 ? 14.471 -16.708 -11.455 1.00 89.12 105 GLY A N 1
ATOM 754 C CA . GLY A 1 105 ? 15.633 -17.177 -10.689 1.00 89.12 105 GLY A CA 1
ATOM 755 C C . GLY A 1 105 ? 15.389 -17.349 -9.186 1.00 89.12 105 GLY A C 1
ATOM 756 O O . GLY A 1 105 ? 16.222 -17.951 -8.517 1.00 89.12 105 GLY A O 1
ATOM 757 N N . TYR A 1 106 ? 14.240 -16.913 -8.659 1.00 89.12 106 TYR A N 1
ATOM 758 C CA . TYR A 1 106 ? 13.858 -17.137 -7.261 1.00 89.12 106 TYR A CA 1
ATOM 759 C C . TYR A 1 106 ? 12.701 -18.128 -7.133 1.00 89.12 106 TYR A C 1
ATOM 761 O O . TYR A 1 106 ? 11.752 -18.125 -7.921 1.00 89.12 106 TYR A O 1
ATOM 769 N N . SER A 1 107 ? 12.759 -18.975 -6.102 1.00 94.81 107 SER A N 1
ATOM 770 C CA . SER A 1 107 ? 11.660 -19.884 -5.775 1.00 94.81 107 SER A CA 1
ATOM 771 C C . SER A 1 107 ? 10.511 -19.135 -5.093 1.00 94.81 107 SER A C 1
ATOM 773 O O . SER A 1 107 ? 10.693 -18.078 -4.482 1.00 94.81 107 SER A O 1
ATOM 775 N N . LYS A 1 108 ? 9.303 -19.707 -5.148 1.00 92.12 108 LYS A N 1
ATOM 776 C CA . LYS A 1 108 ? 8.135 -19.150 -4.448 1.00 92.12 108 LYS A CA 1
ATOM 777 C C . LYS A 1 108 ? 8.330 -19.107 -2.930 1.00 92.12 108 LYS A C 1
ATOM 779 O O . LYS A 1 108 ? 7.850 -18.173 -2.302 1.00 92.12 108 LYS A O 1
ATOM 784 N N . GLY A 1 109 ? 9.067 -20.067 -2.366 1.00 91.94 109 GLY A N 1
ATOM 785 C CA . GLY A 1 109 ? 9.400 -20.088 -0.940 1.00 91.94 109 GLY A CA 1
ATOM 786 C C . GLY A 1 109 ? 10.285 -18.911 -0.524 1.00 91.94 109 GLY A C 1
ATOM 787 O O . GLY A 1 109 ? 10.024 -18.295 0.503 1.00 91.94 109 GLY A O 1
ATOM 788 N N . VAL A 1 110 ? 11.268 -18.540 -1.355 1.00 88.88 110 VAL A N 1
ATOM 789 C CA . VAL A 1 110 ? 12.104 -17.350 -1.107 1.00 88.88 110 VAL A CA 1
ATOM 790 C C . VAL A 1 110 ? 11.269 -16.076 -1.190 1.00 88.88 110 VAL A C 1
ATOM 792 O O . VAL A 1 110 ? 11.366 -15.232 -0.304 1.00 88.88 110 VAL A O 1
ATOM 795 N N . GLY A 1 111 ? 10.408 -15.959 -2.208 1.00 86.00 111 GLY A N 1
ATOM 796 C CA . GLY A 1 111 ? 9.486 -14.827 -2.323 1.00 86.00 111 GLY A CA 1
ATOM 797 C C . GLY A 1 111 ? 8.567 -14.697 -1.106 1.00 86.00 111 GLY A C 1
ATOM 798 O O . GLY A 1 111 ? 8.445 -13.617 -0.543 1.00 86.00 111 GLY A O 1
ATOM 799 N N . LEU A 1 112 ? 7.983 -15.807 -0.647 1.00 91.25 112 LEU A N 1
ATOM 800 C CA . LEU A 1 112 ? 7.135 -15.829 0.544 1.00 91.25 112 LEU A CA 1
ATOM 801 C C . LEU A 1 112 ? 7.902 -15.416 1.809 1.00 91.25 112 LEU A C 1
ATOM 803 O O . LEU A 1 112 ? 7.413 -14.593 2.576 1.00 91.25 112 LEU A O 1
ATOM 807 N N . GLY A 1 113 ? 9.103 -15.964 2.019 1.00 88.56 113 GLY A N 1
ATOM 808 C CA . GLY A 1 113 ? 9.941 -15.611 3.166 1.00 88.56 113 GLY A CA 1
ATOM 809 C C . GLY A 1 113 ? 10.311 -14.127 3.185 1.00 88.56 113 GLY A C 1
ATOM 810 O O . GLY A 1 113 ? 10.254 -13.498 4.240 1.00 88.56 113 GLY A O 1
ATOM 811 N N . ALA A 1 114 ? 10.619 -13.553 2.018 1.00 87.88 114 ALA A N 1
ATOM 812 C CA . ALA A 1 114 ? 10.911 -12.129 1.884 1.00 87.88 114 ALA A CA 1
ATOM 813 C C . ALA A 1 114 ? 9.707 -11.250 2.266 1.00 87.88 114 ALA A C 1
ATOM 815 O O . ALA A 1 114 ? 9.875 -10.307 3.033 1.00 87.88 114 ALA A O 1
ATOM 816 N N . GLU A 1 115 ? 8.499 -11.580 1.799 1.00 89.50 115 GLU A N 1
ATOM 817 C CA . GLU A 1 115 ? 7.278 -10.830 2.131 1.00 89.50 115 GLU A CA 1
ATOM 818 C C . GLU A 1 115 ? 6.914 -10.935 3.623 1.00 89.50 115 GLU A C 1
ATOM 820 O O . GLU A 1 115 ? 6.505 -9.944 4.226 1.00 89.50 115 GLU A O 1
ATOM 825 N N . ILE A 1 116 ? 7.104 -12.106 4.249 1.00 89.56 116 ILE A N 1
ATOM 826 C CA . ILE A 1 116 ? 6.861 -12.294 5.692 1.00 89.56 116 ILE A CA 1
ATOM 827 C C . ILE A 1 116 ? 7.805 -11.416 6.516 1.00 89.56 116 ILE A C 1
ATOM 829 O O . ILE A 1 116 ? 7.348 -10.667 7.378 1.00 89.56 116 ILE A O 1
ATOM 833 N N . ILE A 1 117 ? 9.112 -11.493 6.249 1.00 92.12 117 ILE A N 1
ATOM 834 C CA . ILE A 1 117 ? 10.116 -10.711 6.982 1.00 92.12 117 ILE A CA 1
ATOM 835 C C . ILE A 1 117 ? 9.913 -9.216 6.717 1.00 92.12 117 ILE A C 1
ATOM 837 O O . ILE A 1 117 ? 9.937 -8.423 7.651 1.00 92.12 117 ILE A O 1
ATOM 841 N N . GLY A 1 118 ? 9.662 -8.833 5.463 1.00 87.31 118 GLY A N 1
ATOM 842 C CA . GLY A 1 118 ? 9.442 -7.442 5.076 1.00 87.31 118 GLY A CA 1
ATOM 843 C C . GLY A 1 118 ? 8.171 -6.827 5.661 1.00 87.31 118 GLY A C 1
ATOM 844 O O . GLY A 1 118 ? 8.169 -5.640 5.942 1.00 87.31 118 GLY A O 1
ATOM 845 N N . THR A 1 119 ? 7.110 -7.613 5.873 1.00 90.56 119 THR A N 1
ATOM 846 C CA . THR A 1 119 ? 5.874 -7.137 6.526 1.00 90.56 119 THR A CA 1
ATOM 847 C C . THR A 1 119 ? 6.011 -7.066 8.048 1.00 90.56 119 THR A C 1
ATOM 849 O O . THR A 1 119 ? 5.276 -6.327 8.699 1.00 90.56 119 THR A O 1
ATOM 852 N N . PHE A 1 120 ? 6.899 -7.877 8.631 1.00 90.12 120 PHE A N 1
ATOM 853 C CA . PHE A 1 120 ? 7.162 -7.869 10.069 1.00 90.12 120 PHE A CA 1
ATOM 854 C C . PHE A 1 120 ? 7.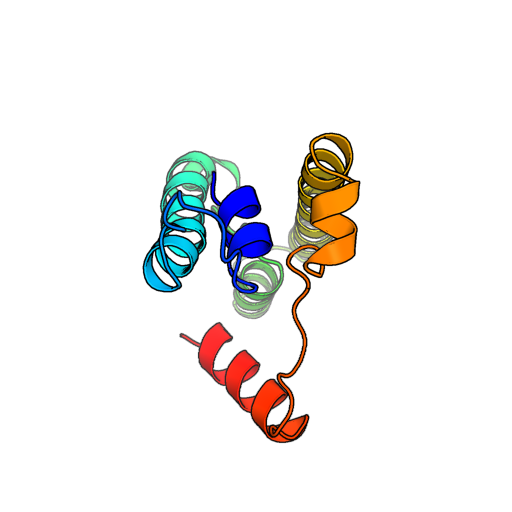908 -6.607 10.525 1.00 90.12 120 PHE A C 1
ATOM 856 O O . PHE A 1 120 ? 7.650 -6.127 11.629 1.00 90.12 120 PHE A O 1
ATOM 863 N N . VAL A 1 121 ? 8.832 -6.112 9.694 1.00 86.69 121 VAL A N 1
ATOM 864 C CA . VAL A 1 121 ? 9.580 -4.861 9.915 1.00 86.69 121 VAL A CA 1
ATOM 865 C C . VAL A 1 121 ? 8.678 -3.653 9.681 1.00 86.69 121 VAL A C 1
ATOM 867 O O . VAL A 1 121 ? 8.692 -2.754 10.551 1.00 86.69 121 VAL A O 1
#

pLDDT: mean 85.79, std 15.59, range [38.69, 98.12]

Foldseek 3Di:
DLQCLLLPAPDDVDDDDRPDPVVNVCVVVVVLVVQCVVCCVPLVSQLDLLSLVVCVVVVNDDPVSSVVVNVVSVVVVVVVLVVVCVVPVVSCVVRVSSDDDDDPPDDPVVVVVCVVVVSVD